Protein AF-A0A970RVD5-F1 (afdb_monomer)

Foldseek 3Di:
DDDDDDDPDPDVPLLADPVLLLLLLLLVQVDVVSVVVDLVVDDLLLHPDPLSSLLSVLSNVCVVVVHRRHLVSSQVSCVVVVVDDPCSSVVNVVSNVVDPDSPPNVVSVVSSVVSSVSVVVVVVVVD

Mean predicted aligned error: 9.61 Å

Structure (mmCIF, N/CA/C/O backbone):
data_AF-A0A970RVD5-F1
#
_entry.id   AF-A0A970RVD5-F1
#
loop_
_atom_site.group_PDB
_atom_site.id
_atom_site.type_symbol
_atom_site.label_atom_id
_atom_site.label_alt_id
_atom_site.label_comp_id
_atom_site.label_asym_id
_atom_site.label_entity_id
_atom_site.label_seq_id
_atom_site.pdbx_PDB_ins_code
_atom_site.Cartn_x
_atom_site.Cartn_y
_atom_site.Cartn_z
_atom_site.occupancy
_atom_site.B_iso_or_equiv
_atom_site.auth_seq_id
_atom_site.auth_comp_id
_atom_site.auth_asym_id
_atom_site.auth_atom_id
_atom_site.pdbx_PDB_model_num
ATOM 1 N N . MET A 1 1 ? 44.402 9.386 -2.037 1.00 41.28 1 MET A N 1
ATOM 2 C CA . MET A 1 1 ? 43.011 9.854 -2.232 1.00 41.28 1 MET A CA 1
ATOM 3 C C . MET A 1 1 ? 42.207 8.664 -2.713 1.00 41.28 1 MET A C 1
ATOM 5 O O . MET A 1 1 ? 42.574 8.079 -3.723 1.00 41.28 1 MET A O 1
ATOM 9 N N . ALA A 1 2 ? 41.262 8.234 -1.880 1.00 37.31 2 ALA A N 1
ATOM 10 C CA . ALA A 1 2 ? 40.719 6.882 -1.826 1.00 37.31 2 ALA A CA 1
ATOM 11 C C . ALA A 1 2 ? 39.773 6.536 -2.993 1.00 37.31 2 ALA A C 1
ATOM 13 O O . ALA A 1 2 ? 38.812 7.247 -3.269 1.00 37.31 2 ALA A O 1
ATOM 14 N N . ASP A 1 3 ? 40.129 5.441 -3.661 1.00 39.31 3 ASP A N 1
ATOM 15 C CA . ASP A 1 3 ? 39.302 4.285 -4.024 1.00 39.31 3 ASP A CA 1
ATOM 16 C C . ASP A 1 3 ? 37.928 4.502 -4.682 1.00 39.31 3 ASP A C 1
ATOM 18 O O . ASP A 1 3 ? 36.870 4.515 -4.064 1.00 39.31 3 ASP A O 1
ATOM 22 N N . LYS A 1 4 ? 38.004 4.579 -6.017 1.00 40.09 4 LYS A N 1
ATOM 23 C CA . LYS A 1 4 ? 37.242 3.795 -7.008 1.00 40.09 4 LYS A CA 1
ATOM 24 C C . LYS A 1 4 ? 35.953 3.141 -6.490 1.00 40.09 4 LYS A C 1
ATOM 26 O O . LYS A 1 4 ? 35.958 2.045 -5.936 1.00 40.09 4 LYS A O 1
ATOM 31 N N . ASN A 1 5 ? 34.861 3.828 -6.814 1.00 39.69 5 ASN A N 1
ATOM 32 C CA . ASN A 1 5 ? 33.468 3.412 -6.735 1.00 39.69 5 ASN A CA 1
ATOM 33 C C . ASN A 1 5 ? 33.279 1.909 -7.026 1.00 39.69 5 ASN A C 1
ATOM 35 O O . ASN A 1 5 ? 33.563 1.402 -8.114 1.00 39.69 5 ASN A O 1
ATOM 39 N N . THR A 1 6 ? 32.842 1.217 -5.987 1.00 36.50 6 THR A N 1
ATOM 40 C CA . THR A 1 6 ? 32.675 -0.222 -5.837 1.00 36.50 6 THR A CA 1
ATOM 41 C C . THR A 1 6 ? 31.603 -0.800 -6.762 1.00 36.50 6 THR A C 1
ATOM 43 O O . THR A 1 6 ? 30.433 -0.460 -6.648 1.00 36.50 6 THR A O 1
ATOM 46 N N . VAL A 1 7 ? 32.015 -1.745 -7.612 1.00 38.69 7 VAL A N 1
ATOM 47 C CA . VAL A 1 7 ? 31.286 -2.973 -7.986 1.00 38.69 7 VAL A CA 1
ATOM 48 C C . VAL A 1 7 ? 29.768 -2.813 -8.189 1.00 38.69 7 VAL A C 1
ATOM 50 O O . VAL A 1 7 ? 28.966 -3.252 -7.364 1.00 38.69 7 VAL A O 1
ATOM 53 N N . THR A 1 8 ? 29.349 -2.308 -9.353 1.00 36.09 8 THR A N 1
ATOM 54 C CA . THR A 1 8 ? 27.987 -2.547 -9.858 1.00 36.09 8 THR A CA 1
ATOM 55 C C . THR A 1 8 ? 27.889 -4.009 -10.281 1.00 36.09 8 THR A C 1
ATOM 57 O O . THR A 1 8 ? 28.069 -4.372 -11.443 1.00 36.09 8 THR A O 1
ATOM 60 N N . LYS A 1 9 ? 27.653 -4.884 -9.302 1.00 35.97 9 LYS A N 1
ATOM 61 C CA . LYS A 1 9 ? 27.177 -6.244 -9.530 1.00 35.97 9 LYS A CA 1
ATOM 62 C C . LYS A 1 9 ? 25.923 -6.107 -10.390 1.00 35.97 9 LYS A C 1
ATOM 64 O O . LYS A 1 9 ? 24.924 -5.565 -9.926 1.00 35.97 9 LYS A O 1
ATOM 69 N N . ALA A 1 10 ? 25.991 -6.566 -11.638 1.00 39.22 10 ALA A N 1
ATOM 70 C CA . ALA A 1 10 ? 24.833 -6.781 -12.495 1.00 39.22 10 ALA A CA 1
ATOM 71 C C . ALA A 1 10 ? 23.993 -7.910 -11.880 1.00 39.22 10 ALA A C 1
ATOM 73 O O . ALA A 1 10 ? 23.998 -9.056 -12.320 1.00 39.22 10 ALA A O 1
ATOM 74 N N . ILE A 1 11 ? 23.330 -7.597 -10.769 1.00 39.12 11 ILE A N 1
ATOM 75 C CA . ILE A 1 11 ? 22.185 -8.349 -10.291 1.00 39.12 11 ILE A CA 1
ATOM 76 C C . ILE A 1 11 ? 21.184 -8.231 -11.436 1.00 39.12 11 ILE A C 1
ATOM 78 O O . ILE A 1 11 ? 21.043 -7.156 -12.008 1.00 39.12 11 ILE A O 1
ATOM 82 N N . LYS A 1 12 ? 20.548 -9.330 -11.825 1.00 40.59 12 LYS A N 1
ATOM 83 C CA . LYS A 1 12 ? 19.424 -9.349 -12.763 1.00 40.59 12 LYS A CA 1
ATOM 84 C C . LYS A 1 12 ? 18.359 -8.393 -12.192 1.00 40.59 12 LYS A C 1
ATOM 86 O O . LYS A 1 12 ? 17.566 -8.801 -11.347 1.00 40.59 12 LYS A O 1
ATOM 91 N N . VAL A 1 13 ? 18.440 -7.098 -12.514 1.00 43.53 13 VAL A N 1
ATOM 92 C CA . VAL A 1 13 ? 17.527 -6.085 -11.984 1.00 43.53 13 VAL A CA 1
ATOM 93 C C . VAL A 1 13 ? 16.248 -6.300 -12.761 1.00 43.53 13 VAL A C 1
ATOM 95 O O . VAL A 1 13 ? 16.101 -5.842 -13.892 1.00 43.53 13 VAL A O 1
ATOM 98 N N . TYR A 1 14 ? 15.357 -7.101 -12.183 1.00 49.75 14 TYR A N 1
ATOM 99 C CA . TYR A 1 14 ? 13.963 -7.068 -12.579 1.00 49.75 14 TYR A CA 1
ATOM 100 C C . TYR A 1 14 ? 13.533 -5.608 -12.533 1.00 49.75 14 TYR A C 1
ATOM 102 O O . TYR A 1 14 ? 13.842 -4.953 -11.538 1.00 49.75 14 TYR A O 1
ATOM 110 N N . PRO A 1 15 ? 12.876 -5.089 -13.575 1.00 54.88 15 PRO A N 1
ATOM 111 C CA . PRO A 1 15 ? 12.435 -3.708 -13.571 1.00 54.88 15 PRO A CA 1
ATOM 112 C C . PRO A 1 15 ? 11.526 -3.529 -12.348 1.00 54.88 15 PRO A C 1
ATOM 114 O O . PRO A 1 15 ? 10.514 -4.221 -12.186 1.00 54.88 15 PRO A O 1
ATOM 117 N N . ASN A 1 16 ? 12.025 -2.754 -11.389 1.00 58.09 16 ASN A N 1
ATOM 118 C CA . ASN A 1 16 ? 11.396 -2.525 -10.105 1.00 58.09 16 ASN A CA 1
ATOM 119 C C . ASN A 1 16 ? 11.565 -1.059 -9.718 1.00 58.09 16 ASN A C 1
ATOM 121 O O . ASN A 1 16 ? 12.614 -0.594 -9.283 1.00 58.09 16 ASN A O 1
ATOM 125 N N . SER A 1 17 ? 10.485 -0.314 -9.860 1.00 72.00 17 SER A N 1
ATOM 126 C CA . SER A 1 17 ? 10.486 1.106 -9.555 1.00 72.00 17 SER A CA 1
ATOM 127 C C . SER A 1 17 ? 10.077 1.325 -8.103 1.00 72.00 17 SER A C 1
ATOM 129 O O . SER A 1 17 ? 8.921 1.615 -7.810 1.00 72.00 17 SER A O 1
ATOM 131 N N . TYR A 1 18 ? 11.033 1.180 -7.178 1.00 76.50 18 TYR A N 1
ATOM 132 C CA . TYR A 1 18 ? 10.775 1.379 -5.745 1.00 76.50 18 TYR A CA 1
ATOM 133 C C . TYR A 1 18 ? 10.228 2.780 -5.450 1.00 76.50 18 TYR A C 1
ATOM 135 O O . TYR A 1 18 ? 9.289 2.921 -4.674 1.00 76.50 18 TYR A O 1
ATOM 143 N N . GLU A 1 19 ? 10.757 3.802 -6.123 1.00 75.19 19 GLU A N 1
ATOM 144 C CA . GLU A 1 19 ? 10.231 5.167 -6.034 1.00 75.19 19 GLU A CA 1
ATOM 145 C C . GLU A 1 19 ? 8.791 5.258 -6.548 1.00 75.19 19 GLU A C 1
ATOM 147 O O . GLU A 1 19 ? 7.962 5.878 -5.893 1.00 75.19 19 GLU A O 1
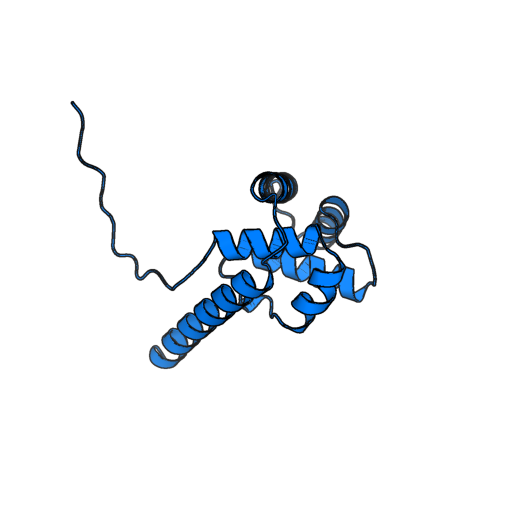ATOM 152 N N . ALA A 1 20 ? 8.446 4.583 -7.652 1.00 79.12 20 ALA A N 1
ATOM 153 C CA . ALA A 1 20 ? 7.073 4.581 -8.166 1.00 79.12 20 ALA A CA 1
ATOM 154 C C . ALA A 1 20 ? 6.094 3.895 -7.199 1.00 79.12 20 ALA A C 1
ATOM 156 O O . ALA A 1 20 ? 4.978 4.378 -7.020 1.00 79.12 20 ALA A O 1
ATOM 157 N N . GLU A 1 21 ? 6.512 2.811 -6.532 1.00 82.75 21 GLU A N 1
ATOM 158 C CA . GLU A 1 21 ? 5.718 2.180 -5.469 1.00 82.75 21 GLU A CA 1
ATOM 159 C C . GLU A 1 21 ? 5.463 3.150 -4.312 1.00 82.75 21 GLU A C 1
ATOM 161 O O . GLU A 1 21 ? 4.336 3.245 -3.824 1.00 82.75 21 GLU A O 1
ATOM 166 N N . GLN A 1 22 ? 6.495 3.893 -3.897 1.00 82.69 22 GLN A N 1
ATOM 167 C CA . GLN A 1 22 ? 6.375 4.889 -2.837 1.00 82.69 22 GLN A CA 1
ATOM 168 C C . GLN A 1 22 ? 5.457 6.050 -3.245 1.00 82.69 22 GLN A C 1
ATOM 170 O O . GLN A 1 22 ? 4.570 6.415 -2.477 1.00 82.69 22 GLN A O 1
ATOM 175 N N . CYS A 1 23 ? 5.609 6.579 -4.463 1.00 80.12 23 CYS A N 1
ATOM 176 C CA . CYS A 1 23 ? 4.749 7.628 -5.019 1.00 80.12 23 CYS A CA 1
ATOM 177 C C . CYS A 1 23 ? 3.289 7.209 -5.084 1.00 80.12 23 CYS A C 1
ATOM 179 O O . CYS A 1 23 ? 2.409 7.972 -4.686 1.00 80.12 23 CYS A O 1
ATOM 181 N N . LEU A 1 24 ? 3.024 5.998 -5.570 1.00 82.69 24 LEU A N 1
ATOM 182 C CA . LEU A 1 24 ? 1.667 5.490 -5.675 1.00 82.69 24 LEU A CA 1
ATOM 183 C C . LEU A 1 24 ? 1.017 5.393 -4.294 1.00 82.69 24 LEU A C 1
ATOM 185 O O . LEU A 1 24 ? -0.122 5.814 -4.105 1.00 82.69 24 LEU A O 1
ATOM 189 N N . LEU A 1 25 ? 1.759 4.872 -3.321 1.00 84.62 25 LEU A N 1
ATOM 190 C CA . LEU A 1 25 ? 1.268 4.720 -1.965 1.00 84.62 25 LEU A CA 1
ATOM 191 C C . LEU A 1 25 ? 1.030 6.076 -1.285 1.00 84.62 25 LEU A C 1
ATOM 193 O O . LEU A 1 25 ? -0.002 6.250 -0.646 1.00 84.62 25 LEU A O 1
ATOM 197 N N . CYS A 1 26 ? 1.916 7.055 -1.493 1.00 82.88 26 CYS A N 1
ATOM 198 C CA . CYS A 1 26 ? 1.682 8.441 -1.084 1.00 82.88 26 CYS A CA 1
ATOM 199 C C . CYS A 1 26 ? 0.409 9.003 -1.703 1.00 82.88 26 CYS A C 1
ATOM 201 O O . CYS A 1 26 ? -0.394 9.605 -1.001 1.00 82.88 26 CYS A O 1
ATOM 203 N N . CYS A 1 27 ? 0.195 8.791 -3.001 1.00 81.88 27 CYS A N 1
ATOM 204 C CA . CYS A 1 27 ? -1.006 9.277 -3.666 1.00 81.88 27 CYS A CA 1
ATOM 205 C C . CYS A 1 27 ? -2.278 8.667 -3.067 1.00 81.88 27 CYS A C 1
ATOM 207 O O . CYS A 1 27 ? -3.252 9.384 -2.878 1.00 81.88 27 CYS A O 1
ATOM 209 N N . ILE A 1 28 ? -2.263 7.373 -2.736 1.00 82.38 28 ILE A N 1
ATOM 210 C CA . ILE A 1 28 ? -3.391 6.682 -2.092 1.00 82.38 28 ILE A CA 1
ATOM 211 C C . ILE A 1 28 ? -3.670 7.248 -0.689 1.00 82.38 28 ILE A C 1
ATOM 213 O O . ILE A 1 28 ? -4.822 7.284 -0.271 1.00 82.38 28 ILE A O 1
ATOM 217 N N . LEU A 1 29 ? -2.628 7.674 0.034 1.00 81.31 29 LEU A N 1
ATOM 218 C CA . LEU A 1 29 ? -2.739 8.263 1.374 1.00 81.31 29 LEU A CA 1
ATOM 219 C C . LEU A 1 29 ? -3.145 9.745 1.355 1.00 81.31 29 LEU A C 1
ATOM 221 O O . LEU A 1 29 ? -3.747 10.217 2.311 1.00 81.31 29 LEU A O 1
ATOM 225 N N . LEU A 1 30 ? -2.774 10.490 0.309 1.00 78.81 30 LEU A N 1
ATOM 226 C CA . LEU A 1 30 ? -3.067 11.922 0.174 1.00 78.81 30 LEU A CA 1
ATOM 227 C C . LEU A 1 30 ? -4.419 12.183 -0.497 1.00 78.81 30 LEU A C 1
ATOM 229 O O . LEU A 1 30 ? -5.098 13.148 -0.155 1.00 78.81 30 LEU A O 1
ATOM 233 N N . ASP A 1 31 ? -4.798 11.346 -1.463 1.00 76.94 31 ASP A N 1
ATOM 234 C CA . ASP A 1 31 ? -6.013 11.497 -2.255 1.00 76.94 31 ASP A CA 1
ATOM 235 C C . ASP A 1 31 ? -6.861 10.216 -2.185 1.00 76.94 31 ASP A C 1
ATOM 237 O O . ASP A 1 31 ? -6.616 9.212 -2.862 1.00 76.94 31 ASP A O 1
ATOM 241 N N . GLY A 1 32 ? -7.914 10.270 -1.365 1.00 72.81 32 GLY A N 1
ATOM 242 C CA . GLY A 1 32 ? -8.870 9.172 -1.216 1.00 72.81 32 GLY A CA 1
ATOM 243 C C . GLY A 1 32 ? -9.670 8.862 -2.489 1.00 72.81 32 GLY A C 1
ATOM 244 O O . GLY A 1 32 ? -10.168 7.747 -2.640 1.00 72.81 32 GLY A O 1
ATOM 245 N N . ASN A 1 33 ? -9.776 9.804 -3.430 1.00 75.19 33 ASN A N 1
ATOM 246 C CA . ASN A 1 33 ? -10.414 9.569 -4.724 1.00 75.19 33 ASN A CA 1
ATOM 247 C C . ASN A 1 33 ? -9.476 8.785 -5.653 1.00 75.19 33 ASN A C 1
ATOM 249 O O . ASN A 1 33 ? -9.902 7.831 -6.302 1.00 75.19 33 ASN A O 1
ATOM 253 N N . ALA A 1 34 ? -8.178 9.115 -5.644 1.00 75.81 34 ALA A N 1
ATOM 254 C CA . ALA A 1 34 ? -7.162 8.309 -6.320 1.00 75.81 34 ALA A CA 1
ATOM 255 C C . ALA A 1 34 ? -7.128 6.882 -5.755 1.00 75.81 34 ALA A C 1
ATOM 257 O O . ALA A 1 34 ? -7.082 5.922 -6.520 1.00 75.81 34 ALA A O 1
ATOM 258 N N . ALA A 1 35 ? -7.244 6.714 -4.433 1.00 78.69 35 ALA A N 1
ATOM 259 C CA . ALA A 1 35 ? -7.378 5.391 -3.827 1.00 78.69 35 ALA A CA 1
ATOM 260 C C . ALA A 1 35 ? -8.572 4.599 -4.396 1.00 78.69 35 ALA A C 1
ATOM 262 O O . ALA A 1 35 ? -8.428 3.414 -4.691 1.00 78.69 35 ALA A O 1
ATOM 263 N N . GLY A 1 36 ? -9.720 5.248 -4.612 1.00 77.06 36 GLY A N 1
ATOM 264 C CA . GLY A 1 36 ? -10.912 4.606 -5.172 1.00 77.06 36 GLY A CA 1
ATOM 265 C C . GLY A 1 36 ? -10.760 4.103 -6.610 1.00 77.06 36 GLY A C 1
ATOM 266 O O . GLY A 1 36 ? -11.341 3.075 -6.948 1.00 77.06 36 GLY A O 1
ATOM 267 N N . ASP A 1 37 ? -9.956 4.772 -7.437 1.00 80.06 37 ASP A N 1
ATOM 268 C CA . ASP A 1 37 ? -9.642 4.335 -8.807 1.00 80.06 37 ASP A CA 1
ATOM 269 C C . ASP A 1 37 ? -8.531 3.265 -8.829 1.00 80.06 37 ASP A C 1
ATOM 271 O O . ASP A 1 37 ? -8.588 2.274 -9.563 1.00 80.06 37 ASP A O 1
ATOM 275 N N . LEU A 1 38 ? -7.529 3.425 -7.961 1.00 80.88 38 LEU A N 1
ATOM 276 C CA . LEU A 1 38 ? -6.324 2.599 -7.927 1.00 80.88 38 LEU A CA 1
ATOM 277 C C . LEU A 1 38 ? -6.528 1.237 -7.267 1.00 80.88 38 LEU A C 1
ATOM 279 O O . LEU A 1 38 ? -6.056 0.228 -7.791 1.00 80.88 38 LEU A O 1
ATOM 283 N N . LEU A 1 39 ? -7.216 1.191 -6.125 1.00 82.00 39 LEU A N 1
ATOM 284 C CA . LEU A 1 39 ? -7.436 -0.035 -5.356 1.00 82.00 39 LEU A CA 1
ATOM 285 C C . LEU A 1 39 ? -8.150 -1.153 -6.137 1.00 82.00 39 LEU A C 1
ATOM 287 O O . LEU A 1 39 ? -7.749 -2.306 -5.973 1.00 82.00 39 LEU A O 1
ATOM 291 N N . PRO A 1 40 ? -9.169 -0.880 -6.978 1.00 80.25 40 PRO A N 1
ATOM 292 C CA . PRO A 1 40 ? -9.758 -1.910 -7.833 1.00 80.25 40 PRO A CA 1
ATOM 293 C C . PRO A 1 40 ? -8.927 -2.207 -9.092 1.00 80.25 40 PRO A C 1
ATOM 295 O O . PRO A 1 40 ? -9.009 -3.313 -9.621 1.00 80.25 40 PRO A O 1
ATOM 298 N N . SER A 1 41 ? -8.129 -1.250 -9.581 1.00 81.19 41 SER A N 1
ATOM 299 C CA . SER A 1 41 ? -7.330 -1.383 -10.815 1.00 81.19 41 SER A CA 1
ATOM 300 C C . SER A 1 41 ? -6.001 -2.125 -10.611 1.00 81.19 41 SER A C 1
ATOM 302 O O . SER A 1 41 ? -5.394 -2.600 -11.577 1.00 81.19 41 SER A O 1
ATOM 304 N N . LEU A 1 42 ? -5.526 -2.221 -9.367 1.00 82.56 42 LEU A N 1
ATOM 305 C CA . LEU A 1 42 ? -4.236 -2.805 -9.013 1.00 82.56 42 LEU A CA 1
ATOM 306 C C . LEU A 1 42 ? -4.377 -3.960 -8.025 1.00 82.56 42 LEU A C 1
ATOM 308 O O . LEU A 1 42 ? -5.132 -3.905 -7.057 1.00 82.56 42 LEU A O 1
ATOM 312 N N . GLN A 1 43 ? -3.582 -5.002 -8.250 1.00 83.12 43 GLN A N 1
ATOM 313 C CA . GLN A 1 43 ? -3.463 -6.122 -7.324 1.00 83.12 43 GLN A CA 1
ATOM 314 C C . GLN A 1 43 ? -2.254 -5.931 -6.401 1.00 83.12 43 GLN A C 1
ATOM 316 O O . GLN A 1 43 ? -1.250 -5.377 -6.841 1.00 83.12 43 GLN A O 1
ATOM 321 N N . PRO A 1 44 ? -2.290 -6.390 -5.138 1.00 81.81 44 PRO A N 1
ATOM 322 C CA . PRO A 1 44 ? -1.149 -6.259 -4.233 1.00 81.81 44 PRO A CA 1
ATOM 323 C C . PRO A 1 44 ? 0.123 -6.935 -4.778 1.00 81.81 44 PRO A C 1
ATOM 325 O O . PRO A 1 44 ? 1.222 -6.473 -4.488 1.00 81.81 44 PRO A O 1
ATOM 328 N N . GLU A 1 45 ? 0.031 -7.966 -5.626 1.00 81.81 45 GLU A N 1
ATOM 329 C CA . GLU A 1 45 ? 1.205 -8.622 -6.219 1.00 81.81 45 GLU A CA 1
ATOM 330 C C . GLU A 1 45 ? 2.035 -7.711 -7.147 1.00 81.81 45 GLU A C 1
ATOM 332 O O . GLU A 1 45 ? 3.202 -8.021 -7.426 1.00 81.81 45 GLU A O 1
ATOM 337 N N . VAL A 1 46 ? 1.479 -6.576 -7.600 1.00 80.38 46 VAL A N 1
ATOM 338 C CA . VAL A 1 46 ? 2.192 -5.599 -8.446 1.00 80.38 46 VAL A CA 1
ATOM 339 C C . VAL A 1 46 ? 3.326 -4.894 -7.710 1.00 80.38 46 VAL A C 1
ATOM 341 O O . VAL A 1 46 ? 4.279 -4.451 -8.348 1.00 80.38 46 VAL A O 1
ATOM 344 N N . PHE A 1 47 ? 3.274 -4.829 -6.381 1.00 82.81 47 PHE A N 1
ATOM 345 C CA . PHE A 1 47 ? 4.377 -4.300 -5.589 1.00 82.81 47 PHE A CA 1
ATOM 346 C C . PHE A 1 47 ? 5.463 -5.364 -5.476 1.00 82.81 47 PHE A C 1
ATOM 348 O O . PHE A 1 47 ? 5.178 -6.539 -5.248 1.00 82.81 47 PHE A O 1
ATOM 355 N N . TYR A 1 48 ? 6.719 -4.980 -5.637 1.00 79.62 48 TYR A N 1
ATOM 356 C CA . TYR A 1 48 ? 7.868 -5.845 -5.414 1.00 79.62 48 TYR A CA 1
ATOM 357 C C . TYR A 1 48 ? 8.182 -5.961 -3.919 1.00 79.62 48 TYR A C 1
ATOM 359 O O . TYR A 1 48 ? 8.521 -7.046 -3.445 1.00 79.62 48 TYR A O 1
ATOM 367 N N . ASN A 1 49 ? 8.047 -4.865 -3.161 1.00 82.19 49 ASN A N 1
ATOM 368 C CA . ASN A 1 49 ? 8.346 -4.862 -1.731 1.00 82.19 49 ASN A CA 1
ATOM 369 C C . ASN A 1 49 ? 7.167 -5.387 -0.896 1.00 82.19 49 ASN A C 1
ATOM 371 O O . ASN A 1 49 ? 6.071 -4.830 -0.923 1.00 82.19 49 ASN A O 1
ATOM 375 N N . ASP A 1 50 ? 7.423 -6.412 -0.082 1.00 82.12 50 ASP A N 1
ATOM 376 C CA . ASP A 1 50 ? 6.453 -7.002 0.847 1.00 82.12 50 ASP A CA 1
ATOM 377 C C . ASP A 1 50 ? 5.852 -5.976 1.826 1.00 82.12 50 ASP A C 1
ATOM 379 O O . ASP A 1 50 ? 4.655 -6.001 2.108 1.00 82.12 50 ASP A O 1
ATOM 383 N N . ARG A 1 51 ? 6.649 -4.999 2.281 1.00 82.62 51 ARG A N 1
ATOM 384 C CA . ARG A 1 51 ? 6.146 -3.908 3.128 1.00 82.62 51 ARG A CA 1
ATOM 385 C C . ARG A 1 51 ? 5.096 -3.080 2.396 1.00 82.62 51 ARG A C 1
ATOM 387 O O . ARG A 1 51 ? 4.055 -2.792 2.972 1.00 82.62 51 ARG A O 1
ATOM 394 N N . HIS A 1 52 ? 5.331 -2.732 1.132 1.00 86.19 52 HIS A N 1
ATOM 395 C CA . HIS A 1 52 ? 4.368 -1.970 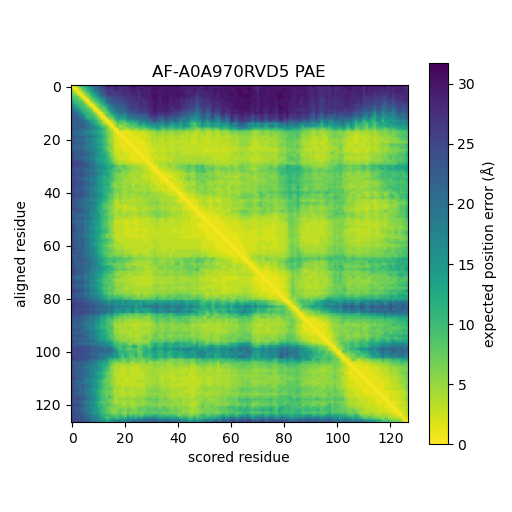0.333 1.00 86.19 52 HIS A CA 1
ATOM 396 C C . HIS A 1 52 ? 3.100 -2.771 0.049 1.00 86.19 52 HIS A C 1
ATOM 398 O O . HIS A 1 52 ? 2.008 -2.218 0.157 1.00 86.19 52 HIS A O 1
ATOM 404 N N . ARG A 1 53 ? 3.233 -4.081 -0.211 1.00 86.56 53 ARG A N 1
ATOM 405 C CA . ARG A 1 53 ? 2.085 -4.992 -0.352 1.00 86.56 53 ARG A CA 1
ATOM 406 C C . ARG A 1 53 ? 1.168 -4.927 0.858 1.00 86.56 53 ARG A C 1
ATOM 408 O O . ARG A 1 53 ? -0.031 -4.730 0.697 1.00 86.56 53 ARG A O 1
ATOM 415 N N . LYS A 1 54 ? 1.740 -5.031 2.059 1.00 84.88 54 LYS A N 1
ATOM 416 C CA . LYS A 1 54 ? 0.990 -4.980 3.321 1.00 84.88 54 LYS A CA 1
ATOM 417 C C . LYS A 1 54 ? 0.272 -3.649 3.519 1.00 84.88 54 LYS A C 1
ATOM 419 O O . LYS A 1 54 ? -0.873 -3.642 3.960 1.00 84.88 54 LYS A O 1
ATOM 424 N N . ILE A 1 55 ? 0.910 -2.528 3.167 1.00 85.56 55 ILE A N 1
ATOM 425 C CA . ILE A 1 55 ? 0.259 -1.210 3.260 1.00 85.56 55 ILE A CA 1
ATOM 426 C C . ILE A 1 55 ? -0.907 -1.145 2.288 1.00 85.56 55 ILE A C 1
ATOM 428 O O . ILE A 1 55 ? -2.007 -0.771 2.678 1.00 85.56 55 ILE A O 1
ATOM 432 N N . PHE A 1 56 ? -0.683 -1.543 1.039 1.00 87.44 56 PHE A N 1
ATOM 433 C CA . PHE A 1 56 ? -1.720 -1.525 0.020 1.00 87.44 56 PHE A CA 1
ATOM 434 C C . PHE A 1 56 ? -2.903 -2.429 0.393 1.00 87.44 56 PHE A C 1
ATOM 436 O O . PHE A 1 56 ? -4.059 -2.042 0.229 1.00 87.44 56 PHE A O 1
ATOM 443 N N . GLU A 1 57 ? -2.639 -3.605 0.963 1.00 87.19 57 GLU A N 1
ATOM 444 C CA . GLU A 1 57 ? -3.678 -4.501 1.464 1.00 87.19 57 GLU A CA 1
ATOM 445 C C . GLU A 1 57 ? -4.474 -3.873 2.619 1.00 87.19 57 GLU A C 1
ATOM 447 O O . GLU A 1 57 ? -5.706 -3.940 2.624 1.00 87.19 57 GLU A O 1
ATOM 452 N N . ALA A 1 58 ? -3.799 -3.203 3.558 1.00 86.94 58 ALA A N 1
ATOM 453 C CA . ALA A 1 58 ? -4.455 -2.452 4.625 1.00 86.94 58 ALA A CA 1
ATOM 454 C C . ALA A 1 58 ? -5.320 -1.309 4.067 1.00 86.94 58 ALA A C 1
ATOM 456 O O . ALA A 1 58 ? -6.475 -1.169 4.472 1.00 86.94 58 ALA A O 1
ATOM 457 N N . CYS A 1 59 ? -4.823 -0.552 3.081 1.00 86.44 59 CYS A N 1
ATOM 458 C CA . CYS A 1 59 ? -5.603 0.470 2.379 1.00 86.44 59 CYS A CA 1
ATOM 459 C C . CYS A 1 59 ? -6.847 -0.134 1.715 1.00 86.44 59 CYS A C 1
ATOM 461 O O . CYS A 1 59 ? -7.935 0.427 1.822 1.00 86.44 59 CYS A O 1
ATOM 463 N N . ARG A 1 60 ? -6.725 -1.313 1.093 1.00 86.31 60 ARG A N 1
ATOM 464 C CA . ARG A 1 60 ? -7.856 -2.012 0.466 1.00 86.31 60 ARG A CA 1
ATOM 465 C C . ARG A 1 60 ? -8.905 -2.452 1.486 1.00 86.31 60 ARG A C 1
ATOM 467 O O . ARG A 1 60 ? -10.097 -2.329 1.218 1.00 86.31 60 ARG A O 1
ATOM 474 N N . LYS A 1 61 ? -8.483 -2.938 2.657 1.00 86.25 61 LYS A N 1
ATOM 475 C CA . LYS A 1 61 ? -9.386 -3.288 3.768 1.00 86.25 61 LYS A CA 1
ATOM 476 C C . LYS A 1 61 ? -10.132 -2.059 4.290 1.00 86.25 61 LYS A C 1
ATOM 478 O O . LYS A 1 61 ? -11.343 -2.125 4.483 1.00 86.25 61 LYS A O 1
ATOM 483 N N . LEU A 1 62 ? -9.435 -0.936 4.463 1.00 85.94 62 LEU A N 1
ATOM 484 C CA . LEU A 1 62 ? -10.046 0.327 4.884 1.00 85.94 62 LEU A CA 1
ATOM 485 C C . LEU A 1 62 ? -11.038 0.862 3.852 1.00 85.94 62 LEU A C 1
ATOM 487 O O . LEU A 1 62 ? -12.135 1.274 4.225 1.00 85.94 62 LEU A O 1
ATOM 491 N N . PHE A 1 63 ? -10.693 0.773 2.568 1.00 85.50 63 PHE A N 1
ATOM 492 C CA . PHE A 1 63 ? -11.588 1.138 1.474 1.00 85.50 63 PHE A CA 1
ATOM 493 C C . PHE A 1 63 ? -12.846 0.267 1.444 1.00 85.50 63 PHE A C 1
ATOM 495 O O . PHE A 1 63 ? -13.954 0.784 1.352 1.00 85.50 63 PHE A O 1
ATOM 502 N N . ALA A 1 64 ? -12.699 -1.052 1.607 1.00 84.94 64 ALA A N 1
ATOM 503 C CA . ALA A 1 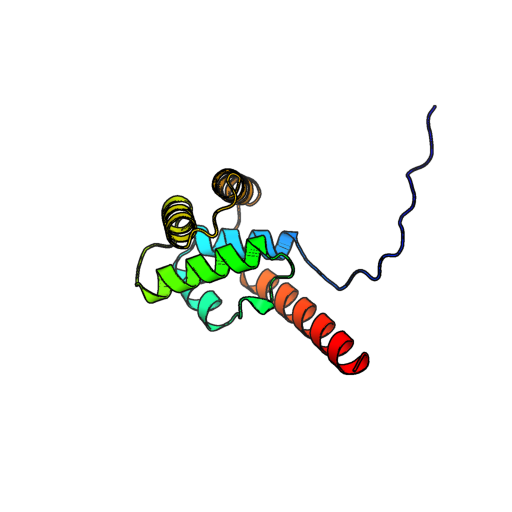64 ? -13.833 -1.971 1.704 1.00 84.94 64 ALA A CA 1
ATOM 504 C C . ALA A 1 64 ? -14.716 -1.686 2.934 1.00 84.94 64 ALA A C 1
ATOM 506 O O . ALA A 1 64 ? -15.930 -1.870 2.882 1.00 84.94 64 ALA A O 1
ATOM 507 N N . ALA A 1 65 ? -14.120 -1.201 4.026 1.00 86.25 65 ALA A N 1
ATOM 508 C CA . ALA A 1 65 ? -14.825 -0.741 5.220 1.00 86.25 65 ALA A CA 1
ATOM 509 C C . ALA A 1 65 ? -15.387 0.692 5.094 1.00 86.25 65 ALA A C 1
ATOM 511 O O . ALA A 1 65 ? -15.938 1.210 6.066 1.00 86.25 65 ALA A O 1
ATOM 512 N N . ASN A 1 66 ? -15.239 1.330 3.927 1.00 81.69 66 ASN A N 1
ATOM 513 C CA . ASN A 1 66 ? -15.644 2.705 3.640 1.00 81.69 66 ASN A CA 1
ATOM 514 C C . ASN A 1 66 ? -15.088 3.726 4.657 1.00 81.69 66 ASN A C 1
ATOM 516 O O . ASN A 1 66 ? -15.769 4.667 5.068 1.00 81.69 66 ASN A O 1
ATOM 520 N N . ARG A 1 67 ? -13.851 3.493 5.118 1.00 82.12 67 ARG A N 1
ATOM 521 C CA . ARG A 1 67 ? -13.113 4.364 6.040 1.00 82.12 67 ARG A CA 1
ATOM 522 C C . ARG A 1 67 ? -12.123 5.244 5.283 1.00 82.12 67 ARG A C 1
ATOM 524 O O . ARG A 1 67 ? -11.629 4.865 4.225 1.00 82.12 67 ARG A O 1
ATOM 531 N N . ALA A 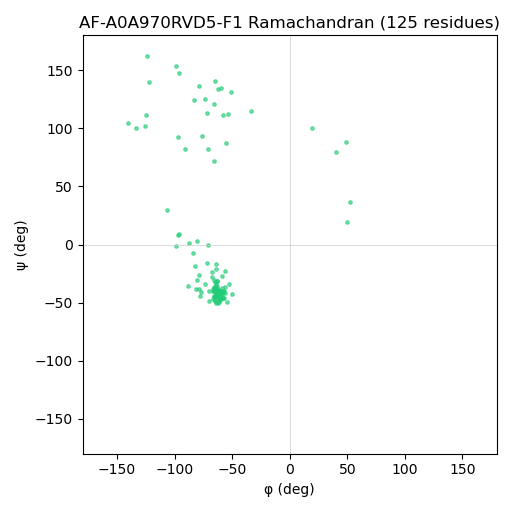1 68 ? -11.806 6.399 5.864 1.00 81.00 68 ALA A N 1
ATOM 532 C CA . ALA A 1 68 ? -10.774 7.289 5.343 1.00 81.00 68 ALA A CA 1
ATOM 533 C C . ALA A 1 68 ? -9.395 6.603 5.358 1.00 81.00 68 ALA A C 1
ATOM 535 O O . ALA A 1 68 ? -9.022 5.953 6.341 1.00 81.00 68 ALA A O 1
ATOM 536 N N . ILE A 1 69 ? -8.660 6.724 4.253 1.00 82.38 69 ILE A N 1
ATOM 537 C CA . ILE A 1 69 ? -7.333 6.133 4.077 1.00 82.38 69 ILE A CA 1
ATOM 538 C C . ILE A 1 69 ? -6.302 7.217 4.388 1.00 82.38 69 ILE A C 1
ATOM 540 O O . ILE A 1 69 ? -5.914 7.979 3.516 1.00 82.38 69 ILE A O 1
ATOM 544 N N . ASP A 1 70 ? -5.868 7.267 5.643 1.00 82.12 70 ASP A N 1
ATOM 545 C CA . ASP A 1 70 ? -4.853 8.204 6.133 1.00 82.12 70 ASP A CA 1
ATOM 546 C C . ASP A 1 70 ? -3.699 7.443 6.789 1.00 82.12 70 ASP A C 1
ATOM 548 O O . ASP A 1 70 ? -3.867 6.304 7.231 1.00 82.12 70 ASP A O 1
ATOM 552 N N . VAL A 1 71 ? -2.542 8.094 6.953 1.00 82.31 71 VAL A N 1
ATOM 553 C CA . VAL A 1 71 ? -1.352 7.519 7.619 1.00 82.31 71 VAL A CA 1
ATOM 554 C C . VAL A 1 71 ? -1.697 6.901 8.981 1.00 82.31 71 VAL A C 1
ATOM 556 O O . VAL A 1 71 ? -1.237 5.805 9.310 1.00 82.31 71 VAL A O 1
ATOM 559 N N . ILE A 1 72 ? -2.538 7.580 9.768 1.00 82.44 72 ILE A N 1
ATOM 560 C CA . ILE A 1 72 ? -2.958 7.119 11.097 1.00 82.44 72 ILE A CA 1
ATOM 561 C C . ILE A 1 72 ? -3.880 5.902 10.978 1.00 82.44 72 ILE A C 1
ATOM 563 O O . ILE A 1 72 ? -3.638 4.894 11.641 1.00 82.44 72 ILE A O 1
ATOM 567 N N . THR A 1 73 ? -4.901 5.972 10.122 1.00 85.62 73 THR A N 1
ATOM 568 C CA . THR A 1 73 ? -5.896 4.903 9.949 1.00 85.62 73 THR A CA 1
ATOM 569 C C . THR A 1 73 ? -5.270 3.637 9.370 1.00 85.62 73 THR A C 1
ATOM 571 O O . THR A 1 73 ? -5.569 2.532 9.814 1.00 85.62 73 THR A O 1
ATOM 574 N N . VAL A 1 74 ? -4.350 3.787 8.417 1.00 85.62 74 VAL A N 1
ATOM 575 C CA . VAL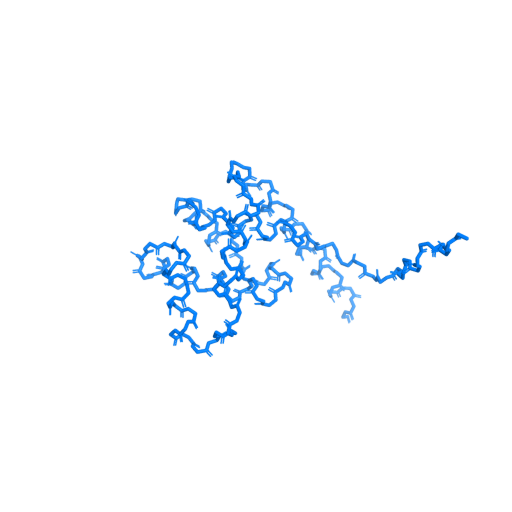 A 1 74 ? -3.584 2.685 7.829 1.00 85.62 74 VAL A CA 1
ATOM 576 C C . VAL A 1 74 ? -2.681 2.038 8.873 1.00 85.62 74 VAL A C 1
ATOM 578 O O . VAL A 1 74 ? -2.651 0.815 8.981 1.00 85.62 74 VAL A O 1
ATOM 581 N N . ASN A 1 75 ? -1.992 2.830 9.696 1.00 84.25 75 ASN A N 1
ATOM 582 C CA . ASN A 1 75 ? -1.199 2.298 10.800 1.00 84.25 75 ASN A CA 1
ATOM 583 C C . ASN A 1 75 ? -2.060 1.562 11.842 1.00 84.25 75 ASN A C 1
ATOM 585 O O . ASN A 1 75 ? -1.655 0.508 12.327 1.00 84.25 75 ASN A O 1
ATOM 589 N N . ASP A 1 76 ? -3.245 2.083 12.170 1.00 85.31 76 ASP A N 1
ATOM 590 C CA . ASP A 1 76 ? -4.203 1.411 13.058 1.00 85.31 76 ASP A CA 1
ATOM 591 C C . ASP A 1 76 ? -4.639 0.056 12.477 1.00 85.31 76 ASP A C 1
ATOM 593 O O . ASP A 1 76 ? -4.541 -0.972 13.148 1.00 85.31 76 ASP A O 1
ATOM 597 N N . GLN A 1 77 ? -4.971 0.023 11.182 1.00 85.19 77 GLN A N 1
ATOM 598 C CA . GLN A 1 77 ? -5.334 -1.208 10.482 1.00 85.19 77 GLN A CA 1
ATOM 599 C C . GLN A 1 77 ? -4.188 -2.230 10.462 1.00 85.19 77 GLN A C 1
ATOM 601 O O . GLN A 1 77 ? -4.414 -3.410 10.718 1.00 85.19 77 GLN A O 1
ATOM 606 N N . ILE A 1 78 ? -2.951 -1.798 10.200 1.00 82.81 78 ILE A N 1
ATOM 607 C CA . ILE A 1 78 ? -1.771 -2.680 10.191 1.00 82.81 78 ILE A CA 1
ATOM 608 C C . ILE A 1 78 ? -1.495 -3.252 11.591 1.00 82.81 78 ILE A C 1
ATOM 610 O O . ILE A 1 78 ? -1.134 -4.427 11.729 1.00 82.81 78 ILE A O 1
ATOM 614 N N . LYS A 1 79 ? -1.691 -2.445 12.643 1.00 81.62 79 LYS A N 1
ATOM 615 C CA . LYS A 1 79 ? -1.620 -2.905 14.037 1.00 81.62 79 LYS A CA 1
ATOM 616 C C . LYS A 1 79 ? -2.717 -3.920 14.351 1.00 81.62 79 LYS A C 1
ATOM 618 O O . LYS A 1 79 ? -2.423 -4.934 14.985 1.00 81.62 79 LYS A O 1
ATOM 623 N N . ALA A 1 80 ? -3.944 -3.680 13.890 1.00 80.75 80 ALA A N 1
ATOM 624 C CA . ALA A 1 80 ? -5.069 -4.596 14.065 1.00 80.75 80 ALA A CA 1
ATOM 625 C C . ALA A 1 80 ? -4.822 -5.951 13.380 1.00 80.75 8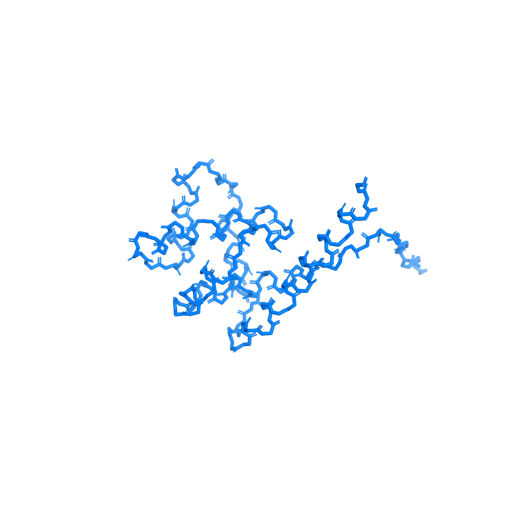0 ALA A C 1
ATOM 627 O O . ALA A 1 80 ? -5.084 -6.999 13.969 1.00 80.75 80 ALA A O 1
ATOM 628 N N . ASP A 1 81 ? -4.223 -5.940 12.188 1.00 73.50 81 ASP A N 1
ATOM 629 C CA . ASP A 1 81 ? -3.817 -7.140 11.448 1.00 73.50 81 ASP A CA 1
ATOM 630 C C . ASP A 1 81 ? -2.612 -7.871 12.080 1.00 73.50 81 ASP A C 1
ATOM 632 O O . ASP A 1 81 ? -2.155 -8.881 11.546 1.00 73.50 81 ASP A O 1
ATOM 636 N N . LYS A 1 82 ? -2.048 -7.373 13.197 1.00 67.38 82 LYS A N 1
ATOM 637 C CA . LYS A 1 82 ? -0.827 -7.889 13.862 1.00 67.38 82 LYS A CA 1
ATOM 638 C C . LYS A 1 82 ? 0.357 -8.104 12.912 1.00 67.38 82 LYS A C 1
ATOM 640 O O . LYS A 1 82 ? 1.308 -8.807 13.238 1.00 67.38 82 LYS A O 1
ATOM 645 N N . THR A 1 83 ? 0.311 -7.466 11.749 1.00 63.19 83 THR A N 1
ATOM 646 C CA . THR A 1 83 ? 1.337 -7.553 10.707 1.00 63.19 83 THR A CA 1
ATOM 647 C C . THR A 1 83 ? 2.300 -6.363 10.814 1.00 63.19 83 THR A C 1
ATOM 649 O O . THR A 1 83 ? 3.134 -6.133 9.943 1.00 63.19 83 THR A O 1
ATOM 652 N N . SER A 1 84 ? 2.176 -5.577 11.889 1.00 59.06 84 SER A N 1
ATOM 653 C CA . SER A 1 84 ? 2.981 -4.388 12.121 1.00 59.06 84 SER A CA 1
ATOM 654 C C . SER A 1 84 ? 4.416 -4.756 12.473 1.00 59.06 84 SER A C 1
ATOM 656 O O . SER A 1 84 ? 4.698 -5.248 13.564 1.00 59.06 84 SER A O 1
ATOM 658 N N . ASP A 1 85 ? 5.337 -4.406 11.584 1.00 63.91 85 ASP A N 1
ATOM 659 C CA . ASP A 1 85 ? 6.705 -4.101 11.977 1.00 63.91 85 ASP A CA 1
ATOM 660 C C . ASP A 1 85 ? 6.693 -2.835 12.854 1.00 63.91 85 ASP A C 1
ATOM 662 O O . ASP A 1 85 ? 5.957 -1.882 12.583 1.00 63.91 85 ASP A O 1
ATOM 666 N N . LEU A 1 86 ? 7.515 -2.799 13.906 1.00 56.25 86 LEU A N 1
ATOM 667 C CA . LEU A 1 86 ? 7.630 -1.648 14.820 1.00 56.25 86 LEU A CA 1
ATOM 668 C C . LEU A 1 86 ? 7.983 -0.332 14.094 1.00 56.25 86 LEU A C 1
ATOM 670 O O . LEU A 1 86 ? 7.642 0.740 14.578 1.00 56.25 86 LEU A O 1
ATOM 674 N N . ASN A 1 87 ? 8.591 -0.419 12.907 1.00 68.94 87 ASN A N 1
ATOM 675 C CA . ASN A 1 87 ? 9.048 0.720 12.101 1.00 68.94 87 ASN A CA 1
ATOM 676 C C . ASN A 1 87 ? 8.052 1.159 11.008 1.00 68.94 87 ASN A C 1
ATOM 678 O O . ASN A 1 87 ? 8.397 1.954 10.134 1.00 68.94 87 ASN A O 1
ATOM 682 N N . MET A 1 88 ? 6.831 0.619 10.992 1.00 74.06 88 MET A N 1
ATOM 683 C CA . MET A 1 88 ? 5.893 0.871 9.895 1.00 74.06 88 MET A CA 1
ATOM 684 C C . MET A 1 88 ? 5.354 2.304 9.877 1.00 74.06 88 MET A C 1
ATOM 686 O O . MET A 1 88 ? 5.228 2.912 8.816 1.00 74.06 88 MET A O 1
ATOM 690 N N . LEU A 1 89 ? 5.066 2.854 11.058 1.00 78.62 89 LEU A N 1
ATOM 691 C CA . LEU A 1 89 ? 4.572 4.222 11.198 1.00 78.62 89 LEU A CA 1
ATOM 692 C C . LEU A 1 89 ? 5.620 5.240 10.738 1.00 78.62 89 LEU A C 1
ATOM 694 O O . LEU A 1 89 ? 5.308 6.122 9.946 1.00 78.62 89 LEU A O 1
ATOM 698 N N . GLU A 1 90 ? 6.866 5.086 11.191 1.00 82.31 90 GLU A N 1
ATOM 699 C CA . GLU A 1 90 ? 7.981 5.940 10.765 1.00 82.31 90 GLU A CA 1
ATOM 700 C C . GLU A 1 90 ? 8.190 5.867 9.253 1.00 82.31 90 GLU A C 1
ATOM 702 O O . GLU A 1 90 ? 8.442 6.882 8.608 1.00 82.31 90 GLU A O 1
ATOM 707 N N . TYR A 1 91 ? 8.008 4.680 8.670 1.00 81.88 91 TYR A N 1
ATOM 708 C CA . TYR A 1 91 ? 8.101 4.501 7.231 1.00 81.88 91 TYR A CA 1
ATOM 709 C C . TYR A 1 91 ? 7.008 5.257 6.464 1.00 81.88 91 TYR A C 1
ATOM 711 O O . TYR A 1 91 ? 7.321 5.934 5.490 1.00 81.88 91 TYR A O 1
ATOM 719 N N . LEU A 1 92 ? 5.747 5.189 6.901 1.00 79.12 92 LEU A N 1
ATOM 720 C CA . LEU A 1 92 ? 4.638 5.915 6.265 1.00 79.12 92 LEU A CA 1
ATOM 721 C C . LEU A 1 92 ? 4.804 7.439 6.364 1.00 79.12 92 LEU A C 1
ATOM 723 O O . LEU A 1 92 ? 4.495 8.163 5.416 1.00 79.12 92 LEU A O 1
ATOM 727 N N . VAL A 1 93 ? 5.315 7.923 7.497 1.00 81.69 93 VAL A N 1
ATOM 728 C CA . VAL A 1 93 ? 5.620 9.347 7.690 1.00 81.69 93 VAL A CA 1
ATOM 729 C C . VAL A 1 93 ? 6.761 9.775 6.765 1.00 81.69 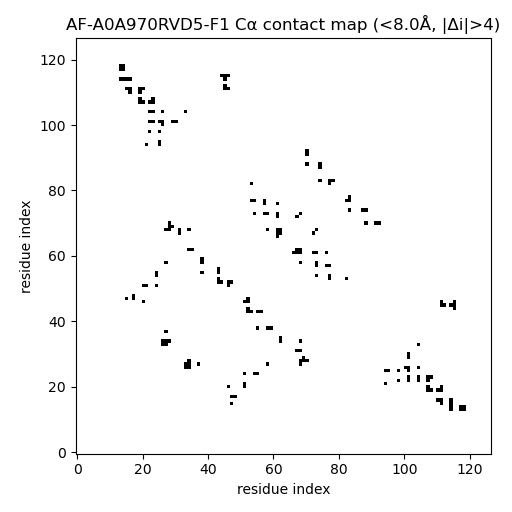93 VAL A C 1
ATOM 731 O O . VAL A 1 93 ? 6.619 10.757 6.043 1.00 81.69 93 VAL A O 1
ATOM 734 N N . ALA A 1 94 ? 7.848 9.001 6.702 1.00 81.06 94 ALA A N 1
ATOM 735 C CA . ALA A 1 94 ? 8.968 9.271 5.799 1.00 81.06 94 ALA A CA 1
ATOM 736 C C . ALA A 1 94 ? 8.571 9.203 4.313 1.00 81.06 94 ALA A C 1
ATOM 738 O O . ALA A 1 94 ? 9.138 9.913 3.485 1.00 81.06 94 ALA A O 1
ATOM 739 N N . LEU A 1 95 ? 7.605 8.348 3.969 1.00 77.19 95 LEU A N 1
ATOM 740 C CA . LEU A 1 95 ? 7.029 8.251 2.630 1.00 77.19 95 LEU A CA 1
ATOM 741 C C . LEU A 1 95 ? 6.300 9.553 2.269 1.00 77.19 95 LEU A C 1
ATOM 743 O O . LEU A 1 95 ? 6.591 10.149 1.233 1.00 77.19 95 LEU A O 1
ATOM 747 N N . SER A 1 96 ? 5.431 10.018 3.171 1.00 73.31 96 SER A N 1
ATOM 748 C CA . SER A 1 96 ? 4.633 11.241 3.005 1.00 73.31 96 SER A CA 1
ATOM 749 C C . SER A 1 96 ? 5.500 12.501 2.906 1.00 73.31 96 SER A C 1
ATOM 751 O O . SER A 1 96 ? 5.178 13.406 2.144 1.00 73.31 96 SER A O 1
ATOM 753 N N . ASP A 1 97 ? 6.617 12.548 3.635 1.00 72.50 97 ASP A N 1
ATOM 754 C CA . ASP A 1 97 ? 7.565 13.671 3.613 1.00 72.50 97 ASP A CA 1
ATOM 755 C C . ASP A 1 97 ? 8.409 13.710 2.326 1.00 72.50 97 ASP A C 1
ATOM 757 O O . ASP A 1 97 ? 8.717 14.773 1.789 1.00 72.50 97 ASP A O 1
ATOM 761 N N . LYS A 1 98 ? 8.742 12.536 1.773 1.00 66.12 98 LYS A N 1
ATOM 762 C CA . LYS A 1 98 ? 9.583 12.429 0.574 1.00 66.12 98 LYS A CA 1
ATOM 763 C C . LYS A 1 98 ? 8.930 12.955 -0.699 1.00 66.12 98 LYS A C 1
ATOM 765 O O . LYS A 1 98 ? 9.652 13.318 -1.628 1.00 66.12 98 LYS A O 1
ATOM 770 N N . LEU A 1 99 ? 7.602 12.922 -0.798 1.00 63.12 99 LEU A N 1
ATOM 771 C CA . LEU A 1 99 ? 6.906 13.097 -2.071 1.00 63.12 99 LEU A CA 1
ATOM 772 C C . LEU A 1 99 ? 5.740 14.085 -1.947 1.00 63.12 99 LEU A C 1
ATOM 774 O O . LEU A 1 99 ? 4.653 13.700 -1.522 1.00 63.12 99 LEU A O 1
ATOM 778 N N . PRO A 1 100 ? 5.936 15.347 -2.373 1.00 55.38 100 PRO A N 1
ATOM 779 C CA . PRO A 1 100 ? 4.929 16.397 -2.229 1.00 55.38 100 PRO A CA 1
ATOM 780 C C . PRO A 1 100 ? 3.870 16.424 -3.346 1.00 55.38 100 PRO A C 1
ATOM 782 O O . PRO A 1 100 ? 2.932 17.211 -3.254 1.00 55.38 100 PRO A O 1
ATOM 785 N N . SER A 1 101 ? 3.998 15.624 -4.417 1.00 56.56 101 SER A N 1
ATOM 786 C CA . SER A 1 101 ? 3.092 15.703 -5.575 1.00 56.56 101 SER A CA 1
ATOM 787 C C . SER A 1 101 ? 2.430 14.368 -5.912 1.00 56.56 101 SER A C 1
ATOM 78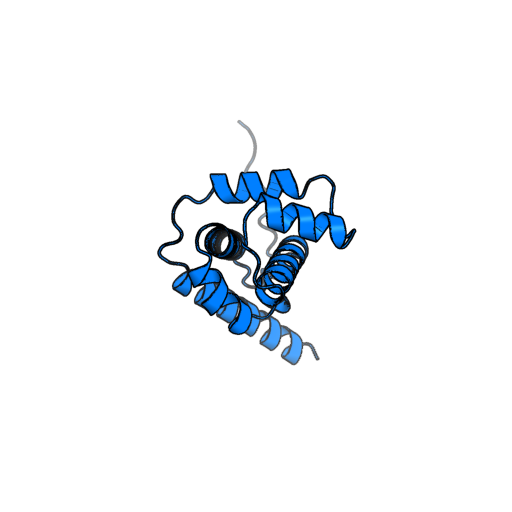9 O O . SER A 1 101 ? 3.069 13.444 -6.411 1.00 56.56 101 SER A O 1
ATOM 791 N N . ALA A 1 102 ? 1.115 14.309 -5.694 1.00 60.03 102 ALA A N 1
ATOM 792 C CA . ALA A 1 102 ? 0.230 13.213 -6.090 1.00 60.03 102 ALA A CA 1
ATOM 793 C C . ALA A 1 102 ? -0.328 13.368 -7.526 1.00 60.03 102 ALA A C 1
ATOM 795 O O . ALA A 1 102 ? -1.105 12.536 -7.983 1.00 60.03 102 ALA A O 1
ATOM 796 N N . ALA A 1 103 ? 0.054 14.422 -8.261 1.00 61.25 103 ALA A N 1
ATOM 797 C CA . ALA A 1 103 ? -0.618 14.808 -9.507 1.00 61.25 103 ALA A CA 1
ATOM 798 C C . ALA A 1 103 ? -0.482 13.781 -10.653 1.00 61.25 103 ALA A C 1
ATOM 800 O O . ALA A 1 103 ? -1.402 13.637 -11.455 1.00 61.25 103 ALA A O 1
ATOM 801 N N . ASN A 1 104 ? 0.627 13.034 -10.708 1.00 70.00 104 ASN A N 1
ATOM 802 C CA . ASN A 1 104 ? 0.940 12.118 -11.815 1.00 70.00 104 ASN A CA 1
ATOM 803 C C . ASN A 1 104 ? 0.771 10.634 -11.454 1.00 70.00 104 ASN A C 1
ATOM 805 O O . ASN A 1 104 ? 1.450 9.776 -12.014 1.00 70.00 104 ASN A O 1
ATOM 809 N N . TYR A 1 105 ? -0.143 10.297 -10.537 1.00 75.81 105 TYR A N 1
ATOM 810 C CA . TYR A 1 105 ? -0.321 8.913 -10.080 1.00 75.81 105 TYR A CA 1
ATOM 811 C C . TYR A 1 105 ? -0.528 7.900 -11.212 1.00 75.81 105 TYR A C 1
ATOM 813 O O . TYR A 1 105 ? -0.018 6.788 -11.126 1.00 75.81 105 TYR A O 1
ATOM 821 N N . LYS A 1 106 ? -1.191 8.295 -12.307 1.00 78.56 106 LYS A N 1
ATOM 822 C CA . LYS A 1 106 ? -1.414 7.442 -13.486 1.00 78.56 106 LYS A CA 1
ATOM 823 C C . LYS A 1 106 ? -0.115 6.982 -14.152 1.00 78.56 106 LYS A C 1
ATOM 825 O O . LYS A 1 106 ? -0.002 5.811 -14.491 1.00 78.56 106 LYS A O 1
ATOM 830 N N . GLU A 1 107 ? 0.887 7.853 -14.272 1.00 78.88 107 GLU A N 1
ATOM 831 C CA . GLU A 1 107 ? 2.178 7.461 -14.855 1.00 78.88 107 GLU A CA 1
ATOM 832 C C . GLU A 1 107 ? 2.894 6.431 -13.975 1.00 78.88 107 GLU A C 1
ATOM 834 O O . GLU A 1 107 ? 3.439 5.449 -14.480 1.00 78.88 107 GLU A O 1
ATOM 839 N N . TYR A 1 108 ? 2.840 6.598 -12.648 1.00 79.12 108 TYR A N 1
ATOM 840 C CA . TYR A 1 108 ? 3.427 5.634 -11.714 1.00 79.12 108 TYR A CA 1
ATOM 841 C C . TYR A 1 108 ? 2.726 4.270 -11.780 1.00 79.12 108 TYR A C 1
ATOM 843 O O . TYR A 1 108 ? 3.390 3.236 -11.711 1.00 79.12 108 TYR A O 1
ATOM 851 N N . VAL A 1 109 ? 1.405 4.247 -11.984 1.00 81.62 109 VAL A N 1
ATOM 852 C CA . VAL A 1 109 ? 0.641 3.010 -12.219 1.00 81.62 109 VAL A CA 1
ATOM 853 C C . VAL A 1 109 ? 1.120 2.288 -13.471 1.00 81.62 109 VAL A C 1
ATOM 855 O O . VAL A 1 109 ? 1.343 1.078 -13.425 1.00 81.62 109 VAL A O 1
ATOM 858 N N . ASP A 1 110 ? 1.282 3.006 -14.583 1.00 82.38 110 ASP A N 1
ATOM 859 C CA . ASP A 1 110 ? 1.748 2.428 -15.846 1.00 82.38 110 ASP A CA 1
ATOM 860 C C . ASP A 1 110 ? 3.165 1.855 -15.727 1.00 82.38 110 ASP A C 1
ATOM 862 O O . ASP A 1 110 ? 3.454 0.782 -16.267 1.00 82.38 110 ASP A O 1
ATOM 866 N N . ILE A 1 111 ? 4.042 2.528 -14.976 1.00 81.81 111 ILE A N 1
ATOM 867 C CA . ILE A 1 111 ? 5.382 2.021 -14.660 1.00 81.81 111 ILE A CA 1
ATOM 868 C C . ILE A 1 111 ? 5.278 0.707 -13.871 1.00 81.81 111 ILE A C 1
ATOM 870 O O . ILE A 1 111 ? 5.872 -0.295 -14.268 1.00 81.81 111 ILE A O 1
ATOM 874 N N . LEU A 1 112 ? 4.470 0.661 -12.807 1.00 81.81 112 LEU A N 1
ATOM 875 C CA . LEU A 1 112 ? 4.327 -0.542 -11.978 1.00 81.81 112 LEU A CA 1
ATOM 876 C C . LEU A 1 112 ? 3.688 -1.718 -12.720 1.00 81.81 112 LEU A C 1
ATOM 878 O O . LEU A 1 112 ? 4.120 -2.859 -12.547 1.00 81.81 112 LEU A O 1
ATOM 882 N N . LYS A 1 113 ? 2.687 -1.464 -13.571 1.00 83.56 113 LYS A N 1
ATOM 883 C CA . LYS A 1 113 ? 2.062 -2.501 -14.407 1.00 83.56 113 LYS A CA 1
ATOM 884 C C . LYS A 1 113 ? 3.061 -3.093 -15.397 1.00 83.56 113 LYS A C 1
ATOM 886 O O . LYS A 1 113 ? 3.123 -4.314 -15.541 1.00 83.56 113 LYS A O 1
ATOM 891 N N . ARG A 1 114 ? 3.878 -2.249 -16.031 1.00 83.12 114 ARG A N 1
ATOM 892 C CA . ARG A 1 114 ? 4.953 -2.680 -16.935 1.00 83.12 114 ARG A CA 1
ATOM 893 C C . ARG A 1 114 ? 5.988 -3.539 -16.209 1.00 83.12 114 ARG A C 1
ATOM 895 O O . ARG A 1 114 ? 6.352 -4.604 -16.703 1.00 83.12 114 ARG A O 1
ATOM 902 N N . ASP A 1 115 ? 6.411 -3.102 -15.027 1.00 81.94 115 ASP A N 1
ATOM 903 C CA . ASP A 1 115 ? 7.355 -3.825 -14.172 1.00 81.94 115 ASP A CA 1
ATOM 904 C C . ASP A 1 115 ? 6.793 -5.193 -13.755 1.00 81.94 115 ASP A C 1
ATOM 906 O O . ASP A 1 115 ? 7.476 -6.213 -13.864 1.00 81.94 115 ASP A O 1
ATOM 910 N N . TYR A 1 116 ? 5.524 -5.245 -13.337 1.00 83.81 116 TYR A N 1
ATOM 911 C CA . TYR A 1 116 ? 4.832 -6.490 -13.003 1.00 83.81 116 TYR A CA 1
ATOM 912 C C . TYR A 1 116 ? 4.733 -7.444 -14.200 1.00 83.81 116 TYR A C 1
ATOM 914 O O . TYR A 1 116 ? 5.091 -8.613 -14.068 1.00 83.81 116 TYR A O 1
ATOM 922 N N . MET A 1 117 ? 4.335 -6.951 -15.377 1.00 83.75 117 MET A N 1
ATOM 923 C CA . MET A 1 117 ? 4.270 -7.757 -16.601 1.00 83.75 117 MET A CA 1
ATOM 924 C C . MET A 1 117 ? 5.626 -8.351 -16.980 1.00 83.75 117 MET A C 1
ATOM 926 O O . MET A 1 117 ? 5.706 -9.529 -17.317 1.00 83.75 117 MET A O 1
ATOM 930 N N . HIS A 1 118 ? 6.707 -7.570 -16.901 1.00 82.75 118 HIS A N 1
ATOM 931 C CA . HIS A 1 118 ? 8.050 -8.091 -17.156 1.00 82.75 118 HIS A CA 1
ATOM 932 C C . HIS A 1 118 ? 8.428 -9.203 -16.174 1.00 82.75 118 HIS A C 1
ATOM 934 O O . HIS A 1 118 ? 9.023 -10.201 -16.580 1.00 82.75 118 HIS A O 1
ATOM 940 N N . ARG A 1 119 ? 8.069 -9.061 -14.891 1.00 81.50 119 ARG A N 1
ATOM 941 C CA . ARG A 1 119 ? 8.298 -10.113 -13.891 1.00 81.50 119 ARG A CA 1
ATOM 942 C C . ARG A 1 119 ? 7.506 -11.379 -14.206 1.00 81.50 119 ARG A C 1
ATOM 944 O O . ARG A 1 119 ? 8.072 -12.460 -14.082 1.00 81.50 119 ARG A O 1
ATOM 951 N N . GLU A 1 120 ? 6.255 -11.254 -14.636 1.00 82.88 120 GLU A N 1
ATOM 952 C CA . GLU A 1 120 ? 5.432 -12.404 -15.032 1.00 82.88 120 GLU A CA 1
ATOM 953 C C . GLU A 1 120 ? 5.972 -13.109 -16.277 1.00 82.88 120 GLU A C 1
ATOM 955 O O . GLU A 1 120 ? 6.125 -14.324 -16.259 1.00 82.88 120 GLU A O 1
ATOM 960 N N . ILE A 1 121 ? 6.375 -12.372 -17.317 1.00 83.25 121 ILE A N 1
ATOM 961 C CA . ILE A 1 121 ? 6.982 -12.973 -18.517 1.00 83.25 121 ILE A CA 1
ATOM 962 C C . ILE A 1 121 ? 8.228 -13.783 -18.144 1.00 83.25 121 ILE A C 1
ATOM 964 O O . ILE A 1 121 ? 8.387 -14.918 -18.584 1.00 83.25 121 ILE A O 1
ATOM 968 N N . ILE A 1 122 ? 9.104 -13.226 -17.304 1.00 81.50 122 ILE A N 1
ATOM 969 C CA . ILE A 1 122 ? 10.318 -13.930 -16.876 1.00 81.50 122 ILE A CA 1
ATOM 970 C C . ILE A 1 122 ? 9.978 -15.166 -16.032 1.00 81.50 122 ILE A C 1
ATOM 972 O O . ILE A 1 122 ? 10.672 -16.172 -16.156 1.00 81.50 122 ILE A O 1
ATOM 976 N N . ARG A 1 123 ? 8.937 -15.107 -15.190 1.00 81.88 123 ARG A N 1
ATOM 977 C CA . ARG A 1 123 ? 8.466 -16.264 -14.415 1.00 81.88 123 ARG A CA 1
ATOM 978 C C . ARG A 1 123 ? 7.980 -17.382 -15.327 1.00 81.88 123 ARG A C 1
ATOM 980 O O . ARG A 1 123 ? 8.478 -18.489 -15.187 1.00 81.88 123 ARG A O 1
ATOM 987 N N . ILE A 1 124 ? 7.116 -17.065 -16.292 1.00 84.94 124 ILE A N 1
ATOM 988 C CA . ILE A 1 124 ? 6.579 -18.031 -17.261 1.00 84.94 124 ILE A CA 1
ATOM 989 C C . ILE A 1 124 ? 7.704 -18.652 -18.096 1.00 84.94 124 ILE A C 1
ATOM 991 O O . ILE A 1 124 ? 7.698 -19.848 -18.333 1.00 84.94 124 ILE A O 1
ATOM 995 N N . CYS A 1 125 ? 8.687 -17.862 -18.537 1.00 79.12 125 CYS A N 1
ATOM 996 C CA . CYS A 1 125 ? 9.813 -18.383 -19.321 1.00 79.12 125 CYS A CA 1
ATOM 997 C C . CYS A 1 125 ? 10.814 -19.221 -18.511 1.00 79.12 125 CYS A C 1
ATOM 999 O O . CYS A 1 125 ? 11.684 -19.853 -19.106 1.00 79.12 125 CYS A O 1
ATOM 1001 N N . ASN A 1 126 ? 10.777 -19.142 -17.181 1.00 76.75 126 ASN A N 1
ATOM 1002 C CA . ASN A 1 126 ? 11.643 -19.918 -16.297 1.00 76.75 126 ASN A CA 1
ATOM 1003 C C . ASN A 1 126 ? 10.933 -21.166 -15.734 1.00 76.75 126 ASN A C 1
ATOM 1005 O O . ASN A 1 126 ? 11.556 -21.915 -14.980 1.00 76.75 126 ASN A O 1
ATOM 1009 N N . GLU A 1 127 ? 9.659 -21.358 -16.082 1.00 54.47 127 GLU A N 1
ATOM 1010 C CA . GLU A 1 127 ? 8.903 -22.614 -15.978 1.00 54.47 127 GLU A CA 1
ATOM 1011 C C . GLU 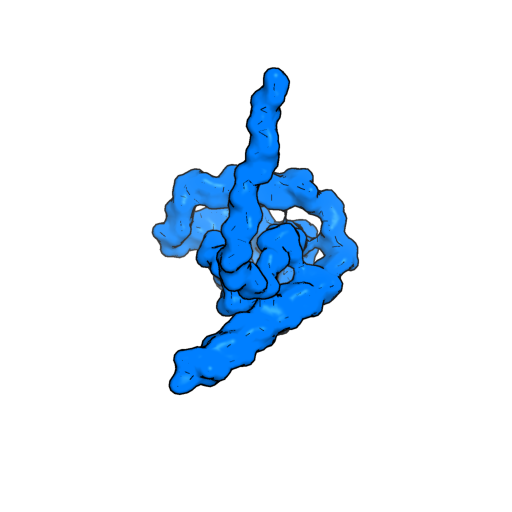A 1 127 ? 9.104 -23.461 -17.243 1.00 54.47 127 GLU A C 1
ATOM 1013 O O . GLU A 1 127 ? 9.246 -24.696 -17.091 1.00 54.47 127 GLU A O 1
#

Radius of gyration: 16.41 Å; Cα contacts (8 Å, |Δi|>4): 108; chains: 1; bounding box: 59×39×34 Å

pLDDT: mean 74.3, std 14.35, range [35.97, 87.44]

Nearest PDB structures (foldseek):
  7t22-assembly1_F  TM=9.404E-01  e=5.666E-06  Escherichia coli K-12
  8a3v-assembly1_A  TM=9.132E-01  e=4.372E-06  Vibrio cholerae
  2r5u-assembly1_F  TM=8.860E-01  e=3.742E-06  unclassified
  2r5u-assembly1_C  TM=8.999E-01  e=5.666E-06  unclassified
  2r5u-assembly1_E  TM=9.101E-01  e=1.299E-05  unclassified

Secondary structure (DSSP, 8-state):
-----------------HHHHHHHHHHHHH-HHHHHHHHHH--GGG-SSHHHHHHHHHHHHHHHTT----HHHHHHHHHHTT---TTHHHHHHHHHHH----TTHHHHHHHHHHHHHHHHHHHHHT-

Sequence (127 aa):
MADKNTVTKAIKVYPNSYEAEQCLLCCILLDGNAAGDLLPSLQPEVFYNDRHRKIFEACRKLFAANRAIDVITVNDQIKADKTSDLNMLEYLVALSDKLPSAANYKEYVDILKRDYMHREIIRICNE

Solvent-accessible surface area (backbone atoms only — not comparable to full-atom values): 7458 Å² total; per-residue (Å²): 136,88,78,79,86,76,78,84,71,84,62,86,73,67,66,70,61,65,67,38,55,49,50,42,52,38,23,31,44,74,32,61,66,54,29,65,61,44,55,81,74,49,60,57,82,50,46,87,49,68,70,57,24,54,52,50,48,33,43,46,54,33,51,76,68,75,43,78,48,35,73,67,52,39,45,50,45,32,51,71,68,71,70,55,56,93,60,49,60,62,48,53,51,52,45,51,71,72,54,92,72,56,85,59,45,68,61,33,49,54,52,39,51,52,26,36,50,54,52,50,54,54,52,61,75,72,106